Protein AF-A0A4U3AIT4-F1 (afdb_monomer_lite)

Organism: NCBI:txid1890302

Structure (mmCIF, N/CA/C/O backbone):
data_AF-A0A4U3AIT4-F1
#
_entry.id   AF-A0A4U3AIT4-F1
#
loop_
_atom_site.group_PDB
_atom_site.id
_atom_site.type_symbol
_atom_site.label_atom_id
_atom_site.label_alt_id
_atom_site.label_comp_id
_atom_site.label_asym_id
_atom_site.label_entity_id
_atom_site.label_seq_id
_atom_site.pdbx_PDB_ins_code
_atom_site.Cartn_x
_atom_site.Cartn_y
_atom_site.Cartn_z
_atom_site.occupancy
_atom_site.B_iso_or_equiv
_atom_site.auth_seq_id
_atom_site.auth_comp_id
_atom_site.auth_asym_id
_atom_site.auth_atom_id
_atom_site.pdbx_PDB_model_num
ATOM 1 N N . MET A 1 1 ? -47.685 -17.121 53.062 1.00 46.56 1 MET A N 1
ATOM 2 C CA . MET A 1 1 ? -47.951 -1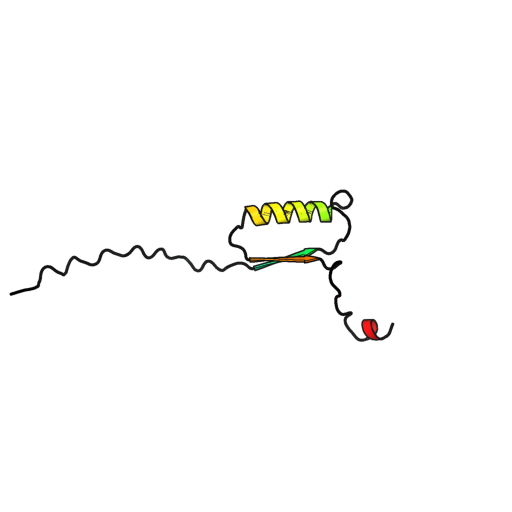7.684 51.720 1.00 46.56 1 MET A CA 1
ATOM 3 C C . MET A 1 1 ? -48.491 -16.542 50.876 1.00 46.56 1 MET A C 1
ATOM 5 O O . MET A 1 1 ? -49.548 -16.044 51.202 1.00 46.56 1 MET A O 1
ATOM 9 N N . GLY A 1 2 ? -47.793 -15.959 49.915 1.00 46.66 2 GLY A N 1
ATOM 10 C CA . GLY A 1 2 ? -46.725 -16.497 49.087 1.00 46.66 2 GLY A CA 1
ATOM 11 C C . GLY A 1 2 ? -47.130 -16.277 47.630 1.00 46.66 2 GLY A C 1
ATOM 12 O O . GLY A 1 2 ? -48.019 -16.963 47.153 1.00 46.66 2 GLY A O 1
ATOM 13 N N . LEU A 1 3 ? -46.449 -15.325 46.985 1.00 53.97 3 LEU A N 1
ATOM 14 C CA . LEU A 1 3 ? -46.217 -15.216 45.540 1.00 53.97 3 LEU A CA 1
ATOM 15 C C . LEU A 1 3 ? -47.422 -14.983 44.612 1.00 53.97 3 LEU A C 1
ATOM 17 O O . LEU A 1 3 ? -47.856 -15.906 43.945 1.00 53.97 3 LEU A O 1
ATOM 21 N N . PHE A 1 4 ? -47.812 -13.719 44.399 1.00 48.09 4 PHE A N 1
ATOM 22 C CA . PHE A 1 4 ? -48.280 -13.289 43.062 1.00 48.09 4 PHE A CA 1
ATOM 23 C C . PHE A 1 4 ? -47.788 -11.894 42.623 1.00 48.09 4 PHE A C 1
ATOM 25 O O . PHE A 1 4 ? -48.050 -11.474 41.500 1.00 48.09 4 PHE A O 1
ATOM 32 N N . SER A 1 5 ? -46.979 -11.192 43.426 1.00 48.72 5 SER A N 1
ATOM 33 C CA . SER A 1 5 ? -46.427 -9.868 43.081 1.00 48.72 5 SER A CA 1
ATOM 34 C C . SER A 1 5 ? -45.202 -9.897 42.146 1.00 48.72 5 SER A C 1
ATOM 36 O O . SER A 1 5 ? -44.454 -8.928 42.099 1.00 48.72 5 SER A O 1
ATOM 38 N N . SER A 1 6 ? -44.972 -10.982 41.396 1.00 52.31 6 SER A N 1
AT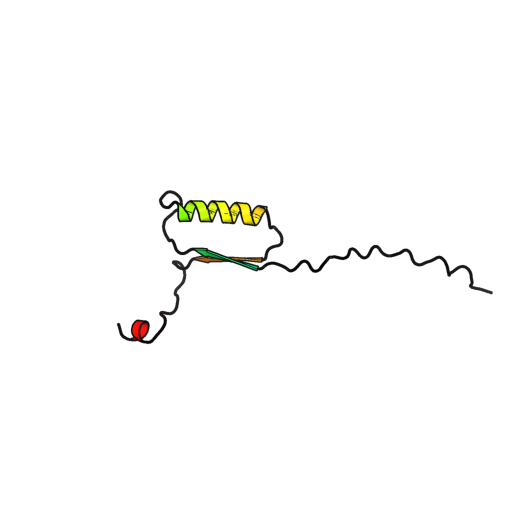OM 39 C CA . SER A 1 6 ? -43.788 -11.136 40.526 1.00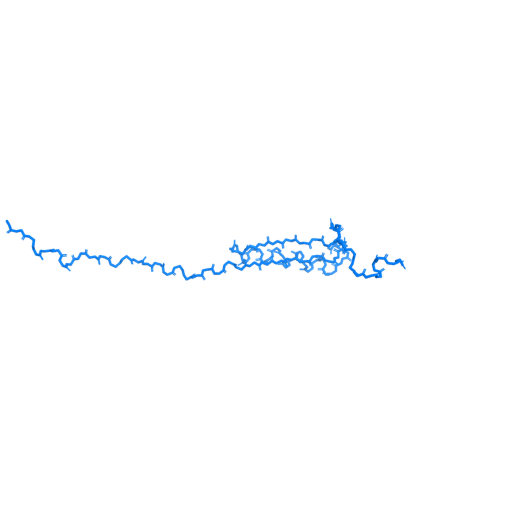 52.31 6 SER A CA 1
ATOM 40 C C . SER A 1 6 ? -44.070 -10.978 39.023 1.00 52.31 6 SER A C 1
ATOM 42 O O . SER A 1 6 ? -43.186 -11.242 38.212 1.00 52.31 6 SER A O 1
ATOM 44 N N . LEU A 1 7 ? -45.268 -10.557 38.612 1.00 50.09 7 LEU A N 1
ATOM 45 C CA . LEU A 1 7 ? -45.595 -10.460 37.179 1.00 50.09 7 LEU A CA 1
ATOM 46 C C . LEU A 1 7 ? -45.205 -9.123 36.521 1.00 50.09 7 LEU A C 1
ATOM 48 O O . LEU A 1 7 ? -45.234 -9.026 35.301 1.00 50.09 7 LEU A O 1
ATOM 52 N N . PHE A 1 8 ? -44.747 -8.134 37.296 1.00 59.09 8 PHE A N 1
ATOM 53 C CA . PHE A 1 8 ? -44.064 -6.940 36.780 1.00 59.09 8 PHE A CA 1
ATOM 54 C C . PHE A 1 8 ? -42.596 -6.988 37.193 1.00 59.09 8 PHE A C 1
ATOM 56 O O . PHE A 1 8 ? -42.214 -6.493 38.250 1.00 59.09 8 PHE A O 1
ATOM 63 N N . GLY A 1 9 ? -41.770 -7.656 36.390 1.00 51.22 9 GLY A N 1
ATOM 64 C CA . GLY A 1 9 ? -40.395 -7.914 36.800 1.00 51.22 9 GLY A CA 1
ATOM 65 C C . GLY A 1 9 ? -39.524 -8.605 35.770 1.00 51.22 9 GLY A C 1
ATOM 66 O O . GLY A 1 9 ? -38.747 -9.481 36.130 1.00 51.22 9 GLY A O 1
ATOM 67 N N . LYS A 1 10 ? -39.591 -8.202 34.501 1.00 42.56 10 LYS A N 1
ATOM 68 C CA . LYS A 1 10 ? -38.406 -8.303 33.651 1.00 42.56 10 LYS A CA 1
ATOM 69 C C . LYS A 1 10 ? -38.289 -7.029 32.836 1.00 42.56 10 LYS A C 1
ATOM 71 O O . LYS A 1 10 ? -38.953 -6.845 31.827 1.00 42.56 10 LYS A O 1
ATOM 76 N N . LYS A 1 11 ? -37.480 -6.124 33.388 1.00 48.06 11 LYS A N 1
ATOM 77 C CA . LYS A 1 11 ? -36.829 -5.017 32.694 1.00 48.06 11 LYS A CA 1
ATOM 78 C C . LYS A 1 11 ? -36.417 -5.542 31.324 1.00 48.06 11 LYS A C 1
ATOM 80 O O . LYS A 1 11 ? -35.645 -6.498 31.274 1.00 48.06 11 LYS A O 1
ATOM 85 N N . GLU A 1 12 ? -36.989 -4.983 30.263 1.00 49.50 12 GLU A N 1
ATOM 86 C CA . GLU A 1 12 ? -36.504 -5.203 28.908 1.00 49.50 12 GLU A CA 1
ATOM 87 C C . GLU A 1 12 ? -35.022 -4.841 28.928 1.00 49.50 12 GLU A C 1
ATOM 89 O O . GLU A 1 12 ? -34.614 -3.684 29.070 1.00 49.50 12 GLU A O 1
ATOM 94 N N . GLU A 1 13 ? -34.205 -5.886 28.962 1.00 43.16 13 GLU A N 1
ATOM 95 C CA . GLU A 1 13 ? -32.780 -5.784 28.784 1.00 43.16 13 GLU A CA 1
ATOM 96 C C . GLU A 1 13 ? -32.624 -5.199 27.390 1.00 43.16 13 GLU A C 1
ATOM 98 O O . GLU A 1 13 ? -33.075 -5.789 26.406 1.00 43.16 13 GLU A O 1
ATOM 103 N N . ASN A 1 14 ? -32.090 -3.977 27.341 1.00 48.09 14 ASN A N 1
ATOM 104 C CA . ASN A 1 14 ? -31.698 -3.313 26.113 1.00 48.09 14 ASN A CA 1
ATOM 105 C C . ASN A 1 14 ? -30.681 -4.228 25.440 1.00 48.09 14 ASN A C 1
ATOM 107 O O . ASN A 1 14 ? -29.474 -4.105 25.654 1.00 48.09 14 ASN A O 1
ATOM 111 N N . THR A 1 15 ? -31.184 -5.165 24.646 1.00 38.72 15 THR A N 1
ATOM 112 C CA . THR A 1 15 ? -30.380 -5.900 23.698 1.00 38.72 15 THR A CA 1
ATOM 113 C C . THR A 1 15 ? -30.030 -4.835 22.686 1.00 38.72 15 THR A C 1
ATOM 115 O O . THR A 1 15 ? -30.821 -4.504 21.804 1.00 38.72 15 THR A O 1
ATOM 118 N N . LYS A 1 16 ? -28.872 -4.200 22.891 1.00 44.97 16 LYS A N 1
ATOM 119 C CA . LYS A 1 16 ? -28.163 -3.559 21.801 1.00 44.97 16 LYS A CA 1
ATOM 120 C C . LYS A 1 16 ? -28.129 -4.636 20.734 1.00 44.97 16 LYS A C 1
ATOM 122 O O . LYS A 1 16 ? -27.459 -5.650 20.905 1.00 44.97 16 LYS A O 1
ATOM 127 N N . VAL A 1 17 ? -28.943 -4.461 19.700 1.00 49.47 17 VAL A N 1
ATOM 128 C CA . VAL A 1 17 ? -28.746 -5.173 18.454 1.00 49.47 17 VAL A CA 1
ATOM 129 C C . VAL A 1 17 ? -27.406 -4.635 17.985 1.00 49.47 17 VAL A C 1
ATOM 131 O O . VAL A 1 17 ? -27.320 -3.582 17.358 1.00 49.47 17 VAL A O 1
ATOM 134 N N . GLU A 1 18 ? -26.339 -5.289 18.429 1.00 53.81 18 GLU A N 1
ATOM 135 C CA . GLU A 1 18 ? -25.037 -5.218 17.804 1.00 53.81 18 GLU A CA 1
ATOM 136 C C . GLU A 1 18 ? -25.279 -5.885 16.455 1.00 53.81 18 GLU A C 1
ATOM 138 O O . GLU A 1 18 ? -25.152 -7.096 16.296 1.00 53.81 18 GLU A O 1
ATOM 143 N N . GLY A 1 19 ? -25.865 -5.097 15.544 1.00 50.03 19 GLY A N 1
ATOM 144 C CA . GLY A 1 19 ? -26.147 -5.518 14.189 1.00 50.03 19 GLY A CA 1
ATOM 145 C C . GLY A 1 19 ? -24.843 -6.061 13.665 1.00 50.03 19 GLY A C 1
ATOM 146 O O . GLY A 1 19 ? -23.842 -5.359 13.797 1.00 50.03 19 GLY A O 1
ATOM 147 N N . ASP A 1 20 ? -24.884 -7.312 13.206 1.00 54.00 20 ASP A N 1
ATOM 148 C CA . ASP A 1 20 ? -23.770 -8.067 12.651 1.00 54.00 20 ASP A CA 1
ATOM 149 C C . ASP A 1 20 ? -22.800 -7.107 11.969 1.00 54.00 20 ASP A C 1
ATOM 151 O O . ASP A 1 20 ? -23.030 -6.616 10.860 1.00 54.00 20 ASP A O 1
ATOM 155 N N . LYS A 1 21 ? -21.778 -6.704 12.726 1.00 59.84 21 LYS A N 1
ATOM 156 C CA . LYS A 1 21 ? -20.778 -5.759 12.273 1.00 59.84 21 LYS A CA 1
ATOM 157 C C . LYS A 1 21 ? -19.899 -6.624 11.408 1.00 59.84 21 LYS A C 1
ATOM 159 O O . LYS A 1 21 ? -18.915 -7.168 11.897 1.00 59.84 21 LYS A O 1
ATOM 164 N N . THR A 1 22 ? -20.316 -6.841 10.164 1.00 61.03 22 THR A N 1
ATOM 165 C CA . THR A 1 22 ? -19.545 -7.636 9.219 1.00 61.03 22 THR A CA 1
ATOM 166 C C . THR A 1 22 ? -18.179 -6.976 9.145 1.00 61.03 22 THR A C 1
ATOM 168 O O . THR A 1 22 ? -18.049 -5.862 8.634 1.00 61.03 22 THR A O 1
ATOM 171 N N . MET A 1 23 ? -17.182 -7.604 9.765 1.00 79.31 23 MET A N 1
ATOM 172 C CA . MET A 1 23 ? -15.819 -7.103 9.784 1.00 79.31 23 MET A CA 1
ATOM 173 C C . MET A 1 23 ? -15.328 -7.143 8.343 1.00 79.31 23 MET A C 1
ATOM 175 O O . MET A 1 23 ? -15.008 -8.208 7.812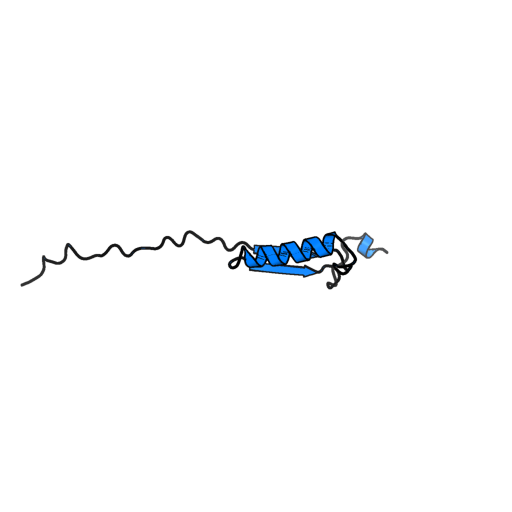 1.00 79.31 23 MET A O 1
ATOM 179 N N . SER A 1 24 ? -15.341 -5.989 7.682 1.00 87.38 24 SER A N 1
ATOM 180 C CA . SER A 1 24 ? -14.806 -5.865 6.335 1.00 87.38 24 SER A CA 1
ATOM 181 C C . SER A 1 24 ? -13.318 -6.198 6.373 1.00 87.38 24 SER A C 1
ATOM 183 O O . SER A 1 24 ? -12.595 -5.746 7.266 1.00 87.38 24 SER A O 1
ATOM 185 N N . LYS A 1 25 ? -12.864 -6.990 5.401 1.00 95.19 25 LYS A N 1
ATOM 186 C CA . LYS A 1 25 ? -11.444 -7.256 5.175 1.00 95.19 25 LYS A CA 1
ATOM 187 C C . LYS A 1 25 ? -10.994 -6.519 3.927 1.00 95.19 25 LYS A C 1
ATOM 189 O O . LYS A 1 25 ? -11.618 -6.667 2.877 1.00 95.19 25 LYS A O 1
ATOM 194 N N . VAL A 1 26 ? -9.924 -5.741 4.036 1.00 96.56 26 VAL A N 1
ATOM 195 C CA . VAL A 1 26 ? -9.370 -4.968 2.920 1.00 96.56 26 VAL A CA 1
ATOM 196 C C . VAL A 1 26 ? -7.916 -5.346 2.698 1.00 96.56 26 VAL A C 1
ATOM 198 O O . VAL A 1 26 ? -7.097 -5.294 3.614 1.00 96.56 26 VAL A O 1
ATOM 201 N N . LEU A 1 27 ? -7.610 -5.709 1.454 1.00 97.38 27 LEU A N 1
ATOM 202 C CA . LEU A 1 27 ? -6.258 -5.967 0.982 1.00 97.38 27 LEU A CA 1
ATOM 203 C C . LEU A 1 27 ? -5.793 -4.780 0.138 1.00 97.38 27 LEU A C 1
ATOM 205 O O . LEU A 1 27 ? -6.291 -4.565 -0.968 1.00 97.38 27 LEU A O 1
ATOM 209 N N . PHE A 1 28 ? -4.828 -4.024 0.645 1.00 97.38 28 PHE A N 1
ATOM 210 C CA . PHE A 1 28 ? -4.147 -2.999 -0.134 1.00 97.38 28 PHE A CA 1
ATOM 211 C C . PHE A 1 28 ? -2.979 -3.630 -0.882 1.00 97.38 28 PHE A C 1
ATOM 213 O O . PHE A 1 28 ? -2.064 -4.166 -0.265 1.00 97.38 28 PHE A O 1
ATOM 220 N N . VAL A 1 29 ? -3.010 -3.574 -2.213 1.00 96.38 29 VAL A N 1
ATOM 221 C CA . VAL A 1 29 ? -1.961 -4.145 -3.064 1.00 96.38 29 VAL A CA 1
ATOM 222 C C . VAL A 1 29 ? -1.120 -3.019 -3.649 1.00 96.38 29 VAL A C 1
ATOM 224 O O . VAL A 1 29 ? -1.616 -2.204 -4.429 1.00 96.38 29 VAL A O 1
ATOM 227 N N . LYS A 1 30 ? 0.163 -2.987 -3.290 1.00 95.44 30 LYS A N 1
ATOM 228 C CA . LYS A 1 30 ? 1.147 -2.047 -3.818 1.00 95.44 30 LYS A CA 1
ATOM 229 C C . LYS A 1 30 ? 1.959 -2.730 -4.916 1.00 95.44 30 LYS A C 1
ATOM 231 O O . LYS A 1 30 ? 2.664 -3.704 -4.682 1.00 95.44 30 LYS A O 1
ATOM 236 N N . ALA A 1 31 ? 1.844 -2.190 -6.124 1.00 95.31 31 ALA A N 1
ATOM 237 C CA . ALA A 1 31 ? 2.507 -2.679 -7.333 1.00 95.31 31 ALA A CA 1
ATOM 238 C C . ALA A 1 31 ? 3.383 -1.585 -7.973 1.00 95.31 31 ALA A C 1
ATOM 240 O O . ALA A 1 31 ? 3.458 -1.468 -9.195 1.00 95.31 31 ALA A O 1
ATOM 241 N N . ASN A 1 32 ? 4.013 -0.752 -7.144 1.00 95.25 32 ASN A N 1
ATOM 242 C CA . ASN A 1 32 ? 4.958 0.279 -7.564 1.00 95.25 32 ASN A CA 1
ATOM 243 C C . ASN A 1 32 ? 6.028 0.440 -6.478 1.00 95.25 32 ASN A C 1
ATOM 245 O O . ASN A 1 32 ? 5.688 0.726 -5.331 1.00 95.25 32 ASN A O 1
ATOM 249 N N . ASP A 1 33 ? 7.294 0.262 -6.834 1.00 94.75 33 ASP A N 1
ATOM 250 C CA . ASP A 1 33 ? 8.451 0.352 -5.937 1.00 94.75 33 ASP A CA 1
ATOM 251 C C . ASP A 1 33 ? 8.995 1.777 -5.774 1.00 94.75 33 ASP A C 1
ATOM 253 O O . ASP A 1 33 ? 9.827 2.036 -4.902 1.00 94.75 33 ASP A O 1
ATOM 257 N N . ARG A 1 34 ? 8.518 2.729 -6.581 1.00 96.31 34 ARG A N 1
ATOM 258 C CA . ARG A 1 34 ? 8.980 4.115 -6.521 1.00 96.31 34 ARG A CA 1
ATOM 259 C C . ARG A 1 34 ? 8.456 4.823 -5.270 1.00 96.31 34 ARG A C 1
ATOM 261 O O . ARG A 1 34 ? 7.265 4.694 -4.956 1.00 96.31 34 ARG A O 1
ATOM 268 N N . PRO A 1 35 ? 9.295 5.641 -4.611 1.00 94.56 35 PRO A N 1
ATOM 269 C CA . PRO A 1 35 ? 8.875 6.427 -3.457 1.00 94.56 35 PRO A CA 1
ATOM 270 C C . PRO A 1 35 ? 7.816 7.470 -3.850 1.00 94.56 35 PRO A C 1
ATOM 272 O O . PRO A 1 35 ? 7.745 7.902 -5.008 1.00 94.56 35 PRO A O 1
ATOM 275 N N . ALA A 1 36 ? 6.981 7.884 -2.895 1.00 95.06 36 ALA A N 1
ATOM 276 C CA . ALA A 1 36 ? 5.865 8.804 -3.130 1.00 95.06 36 ALA A CA 1
ATOM 277 C C . ALA A 1 36 ? 6.285 10.168 -3.694 1.00 95.06 36 ALA A C 1
ATOM 279 O O . ALA A 1 36 ? 5.532 10.782 -4.455 1.00 95.06 36 ALA A O 1
ATOM 280 N N . GLU A 1 37 ? 7.500 10.631 -3.406 1.00 96.62 37 GLU A N 1
ATOM 281 C CA . GLU A 1 37 ? 8.053 11.868 -3.968 1.00 96.62 37 GLU A CA 1
ATOM 282 C C . GLU A 1 37 ? 8.297 11.764 -5.481 1.00 96.62 37 GLU A C 1
ATOM 284 O O . GLU A 1 37 ? 8.362 12.782 -6.170 1.00 96.62 37 GLU A O 1
ATOM 289 N N . GLN A 1 38 ? 8.426 10.543 -6.004 1.00 97.06 38 GLN A N 1
ATOM 290 C CA . GLN A 1 38 ? 8.798 10.259 -7.392 1.00 97.06 38 GLN A CA 1
ATOM 291 C C . GLN A 1 38 ? 7.662 9.632 -8.214 1.00 97.06 38 GLN A C 1
ATOM 293 O O . GLN A 1 38 ? 7.797 9.481 -9.432 1.00 97.06 38 GLN A O 1
ATOM 298 N N . ALA A 1 39 ? 6.543 9.258 -7.588 1.00 97.00 39 ALA A N 1
ATOM 299 C CA . ALA A 1 39 ? 5.414 8.636 -8.271 1.00 97.00 39 ALA A CA 1
ATOM 300 C C . ALA A 1 39 ? 4.062 9.098 -7.715 1.00 97.00 39 ALA A C 1
ATOM 302 O O . ALA A 1 39 ? 3.751 8.942 -6.536 1.00 97.00 39 ALA A O 1
ATOM 303 N N . ILE A 1 40 ? 3.207 9.588 -8.617 1.00 96.75 40 ILE A N 1
ATOM 304 C CA . ILE A 1 40 ? 1.858 10.066 -8.285 1.00 96.75 40 ILE A CA 1
ATOM 305 C C . ILE A 1 40 ? 1.007 8.927 -7.701 1.00 96.75 40 ILE A C 1
ATOM 307 O O . ILE A 1 40 ? 0.297 9.143 -6.725 1.00 96.75 40 ILE A O 1
ATOM 311 N N . SER A 1 41 ? 1.097 7.708 -8.247 1.00 96.88 41 SER A N 1
ATOM 312 C CA . SER A 1 41 ? 0.338 6.555 -7.741 1.00 96.88 41 SER A CA 1
ATOM 313 C C . SER A 1 41 ? 0.758 6.139 -6.332 1.00 96.88 41 SER A C 1
ATOM 315 O O . SER A 1 41 ? -0.121 5.911 -5.507 1.00 96.88 41 SER A O 1
ATOM 317 N N . SER A 1 42 ? 2.060 6.115 -6.025 1.00 96.00 42 SER A N 1
ATOM 318 C CA . SER A 1 42 ? 2.565 5.836 -4.672 1.00 96.00 42 SER A CA 1
ATOM 319 C C . SER A 1 42 ? 2.089 6.897 -3.674 1.00 96.00 42 SER A C 1
ATOM 321 O O . SER A 1 42 ? 1.566 6.560 -2.616 1.00 96.00 42 SER A O 1
ATOM 323 N N . LYS A 1 43 ? 2.137 8.181 -4.053 1.00 97.56 43 LYS A N 1
ATOM 324 C CA . LYS A 1 43 ? 1.619 9.277 -3.217 1.00 97.56 43 LYS A CA 1
ATOM 325 C C . LYS A 1 43 ? 0.113 9.174 -2.956 1.00 97.56 43 LYS A C 1
ATOM 327 O O . LYS A 1 43 ? -0.340 9.397 -1.831 1.00 97.56 43 LYS A O 1
ATOM 332 N N . MET A 1 44 ? -0.674 8.851 -3.986 1.00 97.38 44 MET A N 1
ATOM 333 C CA . MET A 1 44 ? -2.119 8.637 -3.845 1.00 97.38 44 MET A CA 1
ATOM 334 C C . MET A 1 44 ? -2.420 7.422 -2.964 1.00 97.38 44 MET A C 1
ATOM 336 O O . MET A 1 44 ? -3.295 7.515 -2.107 1.00 97.38 44 MET A O 1
ATOM 340 N N . TYR A 1 45 ? -1.679 6.324 -3.139 1.00 96.75 45 TYR A N 1
ATOM 341 C CA . TYR A 1 45 ? -1.790 5.123 -2.310 1.00 96.75 45 TYR A CA 1
ATOM 342 C C . TYR A 1 45 ? -1.569 5.453 -0.833 1.00 96.75 45 TYR A C 1
ATOM 344 O O . TYR A 1 45 ? -2.447 5.183 -0.019 1.00 96.75 45 TYR A O 1
ATOM 352 N N . GLU A 1 46 ? -0.454 6.098 -0.488 1.00 95.94 46 GLU A N 1
ATOM 353 C CA . GLU A 1 46 ? -0.127 6.426 0.906 1.00 95.94 46 GLU A CA 1
ATOM 354 C C . GLU A 1 46 ? -1.179 7.341 1.547 1.00 95.94 46 GLU A C 1
ATOM 356 O O . GLU A 1 46 ? -1.650 7.078 2.656 1.00 95.94 46 GLU A O 1
ATOM 361 N N . THR A 1 47 ? -1.617 8.371 0.813 1.00 97.50 47 THR A N 1
ATOM 362 C CA . THR A 1 47 ? -2.671 9.289 1.277 1.00 97.50 47 THR A CA 1
ATOM 363 C C . THR A 1 47 ? -3.988 8.542 1.510 1.00 97.50 47 THR A C 1
ATOM 365 O O . THR A 1 47 ? -4.660 8.741 2.525 1.00 97.50 47 THR A O 1
ATOM 368 N N . PHE A 1 48 ? -4.366 7.658 0.586 1.00 97.62 48 PHE A N 1
ATOM 369 C CA . PHE A 1 48 ? -5.601 6.890 0.686 1.00 97.62 48 PHE A CA 1
ATOM 370 C C . PHE A 1 48 ? -5.554 5.874 1.828 1.00 97.62 48 PHE A C 1
ATOM 372 O O . PHE A 1 48 ? -6.488 5.815 2.617 1.00 97.62 48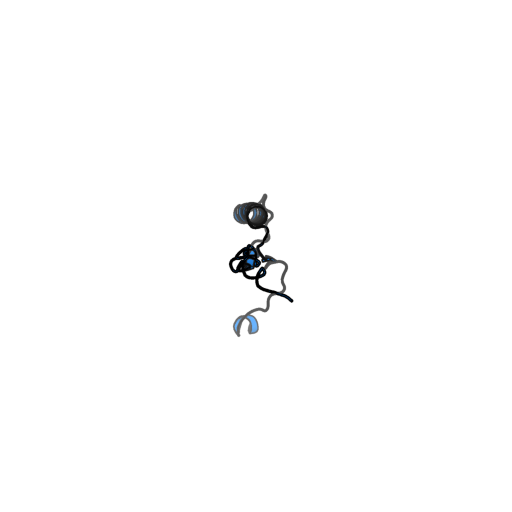 PHE A O 1
ATOM 379 N N . VAL A 1 49 ? -4.470 5.111 1.966 1.00 96.25 49 VAL A N 1
ATOM 380 C CA . VAL A 1 49 ? -4.327 4.114 3.035 1.00 96.25 49 VAL A CA 1
ATOM 381 C C . VAL A 1 49 ? -4.368 4.776 4.412 1.00 96.25 49 VAL A C 1
ATOM 383 O O . VAL A 1 49 ? -5.052 4.263 5.300 1.00 96.25 49 VAL A O 1
ATOM 386 N N . SER A 1 50 ? -3.700 5.924 4.592 1.00 96.81 50 SER A N 1
ATOM 387 C CA . SER A 1 50 ? -3.754 6.675 5.856 1.00 96.81 50 SER A CA 1
ATOM 388 C C . SER A 1 50 ? -5.183 7.112 6.177 1.00 96.81 50 SER A C 1
ATOM 390 O O . SER A 1 50 ? -5.733 6.748 7.216 1.00 96.81 50 SER A O 1
ATOM 392 N N . THR A 1 51 ? -5.825 7.818 5.243 1.00 98.19 51 THR A N 1
ATOM 393 C CA . THR A 1 51 ? -7.182 8.352 5.451 1.00 98.19 51 THR A CA 1
ATOM 394 C C . THR A 1 51 ? -8.231 7.245 5.593 1.00 98.19 51 THR A C 1
ATOM 396 O O . THR A 1 51 ? -9.170 7.373 6.379 1.00 98.19 51 THR A O 1
ATOM 399 N N . TYR A 1 52 ? -8.060 6.116 4.900 1.00 97.06 52 TYR A N 1
ATOM 400 C CA . TYR A 1 52 ? -8.940 4.958 5.018 1.00 97.06 52 TYR A CA 1
ATOM 401 C C . TYR A 1 52 ? -8.846 4.307 6.400 1.00 97.06 52 TYR A C 1
ATOM 403 O O . TYR A 1 52 ? -9.882 3.999 6.989 1.00 97.06 52 TYR A O 1
ATOM 411 N N . LYS A 1 53 ? -7.632 4.106 6.931 1.00 94.94 53 LYS A N 1
ATOM 412 C CA . LYS A 1 53 ? -7.418 3.538 8.274 1.00 94.94 53 LYS A CA 1
ATOM 413 C C . LYS A 1 53 ? -8.049 4.407 9.359 1.00 94.94 53 LYS A C 1
ATOM 415 O O . LYS A 1 53 ? -8.704 3.879 10.253 1.00 94.94 53 LYS A O 1
ATOM 420 N N . GLU A 1 54 ? -7.896 5.725 9.244 1.00 96.44 54 GLU A N 1
ATOM 421 C CA . GLU A 1 54 ? -8.511 6.698 10.154 1.00 96.44 54 GLU A CA 1
ATOM 422 C C . GLU A 1 54 ? -10.045 6.636 10.110 1.00 96.44 54 GLU A C 1
ATOM 424 O O . GLU A 1 54 ? -10.700 6.618 11.152 1.00 96.44 54 GLU A O 1
ATOM 429 N N . ALA A 1 55 ? -10.626 6.551 8.910 1.00 96.44 55 ALA A N 1
ATOM 430 C CA . ALA A 1 55 ? -12.074 6.509 8.727 1.00 96.44 55 ALA A CA 1
ATOM 431 C C . ALA A 1 55 ? -12.708 5.146 9.073 1.00 96.44 55 ALA A C 1
ATOM 433 O O . ALA A 1 55 ? -13.900 5.086 9.376 1.00 96.44 55 ALA A O 1
ATOM 434 N N . ASN A 1 56 ? -11.937 4.052 9.037 1.00 94.88 56 ASN A N 1
ATOM 435 C CA . ASN A 1 56 ? -12.447 2.684 9.167 1.00 94.88 56 ASN A CA 1
ATOM 436 C C . ASN A 1 56 ? -11.718 1.878 10.265 1.00 94.88 56 ASN A C 1
ATOM 438 O O . ASN A 1 56 ? -11.172 0.808 9.978 1.00 94.88 56 ASN A O 1
ATOM 442 N N . PRO A 1 57 ? -11.763 2.309 11.543 1.00 91.25 57 PRO A N 1
ATOM 443 C CA . PRO A 1 57 ? -10.959 1.732 12.633 1.00 91.25 57 PRO A CA 1
ATOM 444 C C . PRO A 1 57 ? -11.294 0.274 12.982 1.00 91.25 57 PRO A C 1
ATOM 446 O O . PRO A 1 57 ? -10.560 -0.373 13.718 1.00 91.25 57 PRO A O 1
ATOM 449 N N . ASN A 1 58 ? -12.419 -0.244 12.484 1.00 91.12 58 ASN A N 1
ATOM 450 C CA . ASN A 1 58 ? -12.881 -1.609 12.739 1.00 91.12 58 ASN A CA 1
ATOM 451 C C . ASN A 1 58 ? -12.704 -2.533 11.522 1.00 91.12 58 ASN A C 1
ATOM 453 O O . ASN A 1 58 ? -13.325 -3.586 11.474 1.00 91.12 58 ASN A O 1
ATOM 457 N N . THR A 1 59 ? -11.932 -2.128 10.514 1.00 93.25 59 THR A N 1
ATOM 458 C CA . THR A 1 59 ? -11.661 -2.957 9.329 1.00 93.25 59 THR A CA 1
ATOM 459 C C . THR A 1 59 ? -10.402 -3.780 9.556 1.00 93.25 59 THR A C 1
ATOM 461 O O . THR A 1 59 ? -9.397 -3.260 10.040 1.00 93.25 59 THR A O 1
ATOM 464 N N . GLU A 1 60 ? -10.429 -5.054 9.176 1.00 94.62 60 GLU A N 1
ATOM 465 C CA . GLU A 1 60 ? -9.217 -5.869 9.123 1.00 94.62 60 GLU A CA 1
ATOM 466 C C . GLU A 1 60 ? -8.446 -5.512 7.849 1.00 94.62 60 GLU A C 1
ATOM 468 O O . GLU A 1 60 ? -8.931 -5.714 6.735 1.00 94.62 60 GLU A O 1
ATOM 473 N N . ILE A 1 61 ? -7.254 -4.942 8.007 1.00 94.81 61 ILE A N 1
ATOM 474 C CA . ILE A 1 61 ? -6.453 -4.429 6.895 1.00 94.81 61 ILE A CA 1
ATOM 475 C C . ILE A 1 61 ? -5.186 -5.265 6.747 1.00 94.81 61 ILE A C 1
ATOM 477 O O . ILE A 1 61 ? -4.470 -5.495 7.718 1.00 94.81 61 ILE A O 1
ATOM 481 N N . THR A 1 62 ? -4.890 -5.672 5.515 1.00 96.12 62 THR A N 1
ATOM 482 C CA . THR A 1 62 ? -3.609 -6.274 5.123 1.00 96.12 62 THR A CA 1
ATOM 483 C C . THR A 1 62 ? -2.999 -5.458 3.990 1.00 96.12 62 THR A C 1
ATOM 485 O O . THR A 1 62 ? -3.693 -5.111 3.037 1.00 96.12 62 THR A O 1
ATOM 488 N N . GLU A 1 63 ? -1.705 -5.157 4.078 1.00 95.56 63 GLU A N 1
ATOM 489 C CA . GLU A 1 63 ? -0.950 -4.537 2.985 1.00 95.56 63 GLU A CA 1
ATOM 490 C C . GLU A 1 63 ? -0.035 -5.570 2.328 1.00 95.56 63 GLU A C 1
ATOM 492 O O . GLU A 1 63 ? 0.640 -6.340 3.012 1.00 95.56 63 GLU A O 1
ATOM 497 N N . LEU A 1 64 ? -0.023 -5.581 0.999 1.00 95.75 64 LEU A N 1
ATOM 498 C CA . LEU A 1 64 ? 0.727 -6.507 0.165 1.00 95.75 64 LEU A CA 1
ATOM 499 C C . LEU A 1 64 ? 1.600 -5.709 -0.805 1.00 95.75 64 LEU A C 1
ATOM 501 O O . LEU A 1 64 ? 1.100 -5.181 -1.798 1.00 95.75 64 LEU A O 1
ATOM 505 N N . ASP A 1 65 ? 2.899 -5.621 -0.525 1.00 95.38 65 ASP A N 1
ATOM 506 C CA . ASP A 1 65 ? 3.873 -5.019 -1.439 1.00 95.38 65 ASP A CA 1
ATOM 507 C C . ASP A 1 65 ? 4.421 -6.089 -2.389 1.00 95.38 65 ASP A C 1
ATOM 509 O O . ASP A 1 65 ? 5.218 -6.933 -1.986 1.00 95.38 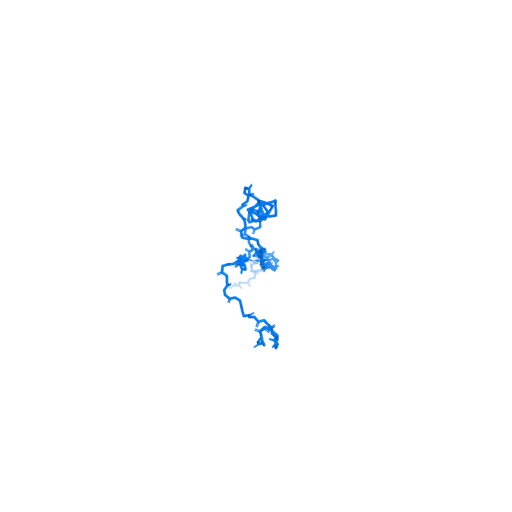65 ASP A O 1
ATOM 513 N N . LEU A 1 66 ? 3.991 -6.066 -3.653 1.00 94.69 66 LEU A N 1
ATOM 514 C CA . LEU A 1 66 ? 4.377 -7.076 -4.643 1.00 94.69 66 LEU A CA 1
ATOM 515 C C . LEU A 1 66 ? 5.876 -7.056 -4.970 1.00 94.69 66 LEU A C 1
ATOM 517 O O . LEU A 1 66 ? 6.390 -8.065 -5.439 1.00 94.69 66 LEU A O 1
ATOM 521 N N . PHE A 1 67 ? 6.576 -5.945 -4.724 1.00 93.44 67 PHE A N 1
ATOM 522 C CA . PHE A 1 67 ? 8.018 -5.829 -4.970 1.00 93.44 67 PHE A CA 1
ATOM 523 C C . PHE A 1 67 ? 8.861 -6.326 -3.791 1.00 93.44 67 PHE A C 1
ATOM 525 O O . PHE A 1 67 ? 10.046 -6.602 -3.958 1.00 93.44 67 PHE A O 1
ATOM 532 N N . ALA A 1 68 ? 8.257 -6.464 -2.608 1.00 93.38 68 ALA A N 1
ATOM 533 C CA . ALA A 1 68 ? 8.892 -7.075 -1.442 1.00 93.38 68 ALA A CA 1
ATOM 534 C C . ALA A 1 68 ? 8.678 -8.598 -1.375 1.00 93.38 68 ALA A C 1
ATOM 536 O O . ALA A 1 68 ? 9.217 -9.257 -0.485 1.00 93.38 68 ALA A O 1
ATOM 537 N N . LEU A 1 69 ? 7.863 -9.153 -2.275 1.00 90.19 69 LEU A N 1
ATOM 538 C CA . LEU A 1 69 ? 7.474 -10.556 -2.268 1.00 90.19 69 LEU A CA 1
ATOM 539 C C . LEU A 1 69 ? 8.204 -11.336 -3.351 1.00 90.19 69 LEU A C 1
ATOM 541 O O . LEU A 1 69 ? 8.298 -10.908 -4.498 1.00 90.19 69 LEU A O 1
ATOM 545 N N . ASP A 1 70 ? 8.631 -12.538 -2.986 1.00 88.25 70 ASP A N 1
ATOM 546 C CA . ASP A 1 70 ? 9.057 -13.550 -3.941 1.00 88.25 70 ASP A CA 1
ATOM 547 C C . ASP A 1 70 ? 7.816 -14.310 -4.431 1.00 88.25 70 ASP A C 1
ATOM 549 O O . ASP A 1 70 ? 7.337 -15.252 -3.793 1.00 88.25 70 ASP A O 1
ATOM 553 N N . LEU A 1 71 ? 7.203 -13.805 -5.504 1.00 85.38 71 LEU A N 1
ATOM 554 C CA . LEU A 1 71 ? 5.980 -14.379 -6.059 1.00 85.38 71 LEU A CA 1
ATOM 555 C C . LEU A 1 71 ? 6.313 -15.489 -7.058 1.00 85.38 71 LEU A C 1
ATOM 557 O O . LEU A 1 71 ? 7.145 -15.285 -7.945 1.00 85.38 71 LEU A O 1
ATOM 561 N N . PRO A 1 72 ? 5.621 -16.641 -6.983 1.00 81.19 72 PRO A N 1
ATOM 562 C CA . PRO A 1 72 ? 5.838 -17.712 -7.936 1.00 81.19 72 PRO A CA 1
ATOM 563 C C . PRO A 1 72 ? 5.500 -17.232 -9.347 1.00 81.19 72 PRO A C 1
ATOM 565 O O . PRO A 1 72 ? 4.473 -16.599 -9.597 1.00 81.19 72 PRO A O 1
ATOM 568 N N . TYR A 1 73 ? 6.384 -17.563 -10.278 1.00 81.50 73 TYR A N 1
ATOM 569 C CA . TYR A 1 73 ? 6.222 -17.247 -11.686 1.00 81.50 73 TYR A CA 1
ATOM 570 C C . TYR A 1 73 ? 5.200 -18.230 -12.291 1.00 81.50 73 TYR A C 1
ATOM 572 O O . TYR A 1 73 ? 5.306 -19.443 -12.107 1.00 81.50 73 TYR A O 1
ATOM 580 N N . TYR A 1 74 ? 4.149 -17.727 -12.946 1.00 82.31 74 TYR A N 1
ATOM 581 C CA . TYR A 1 74 ? 2.988 -18.557 -13.294 1.00 82.31 74 TYR A CA 1
ATOM 582 C C . TYR A 1 74 ? 3.047 -19.138 -14.716 1.00 82.31 74 TYR A C 1
ATOM 584 O O . TYR A 1 74 ? 3.254 -18.422 -15.694 1.00 82.31 74 TYR A O 1
ATOM 592 N N . GLY A 1 75 ? 2.745 -20.436 -14.844 1.00 70.25 75 GLY A N 1
ATOM 593 C CA . GLY A 1 75 ? 2.515 -21.119 -16.125 1.00 70.25 75 GLY A CA 1
ATOM 594 C C . GLY A 1 75 ? 3.767 -21.707 -16.789 1.00 70.25 75 GLY A C 1
ATOM 595 O O . GLY A 1 75 ? 4.883 -21.555 -16.317 1.00 70.25 75 GLY A O 1
ATOM 596 N N . ASN A 1 76 ? 3.590 -22.399 -17.919 1.00 74.69 76 ASN A N 1
ATOM 597 C CA . ASN A 1 76 ? 4.661 -23.176 -18.565 1.00 74.69 76 ASN A CA 1
ATOM 598 C C . ASN A 1 76 ? 5.782 -22.320 -19.201 1.00 74.69 76 ASN A C 1
ATOM 600 O O . ASN A 1 76 ? 6.843 -22.836 -19.514 1.00 74.69 76 ASN A O 1
ATOM 604 N N . ILE A 1 77 ? 5.542 -21.021 -19.390 1.00 61.50 77 ILE A N 1
ATOM 605 C CA . ILE A 1 77 ? 6.468 -20.058 -20.015 1.00 61.50 77 ILE A CA 1
ATOM 606 C C . ILE A 1 77 ? 7.221 -19.238 -18.972 1.00 61.50 77 ILE A C 1
ATOM 608 O O . ILE A 1 77 ? 8.396 -18.947 -19.151 1.00 61.50 77 ILE A O 1
ATOM 612 N N . ALA A 1 78 ? 6.603 -19.007 -17.814 1.00 58.84 78 ALA A N 1
ATOM 613 C CA . ALA A 1 78 ? 7.380 -18.763 -16.613 1.00 58.84 78 ALA A CA 1
ATOM 614 C C . ALA A 1 78 ? 8.414 -19.880 -16.351 1.00 58.84 78 ALA A C 1
ATOM 616 O O . ALA A 1 78 ? 9.473 -19.643 -15.779 1.00 58.84 78 ALA A O 1
ATOM 617 N N . ILE A 1 79 ? 8.079 -21.092 -16.802 1.00 56.00 79 ILE A N 1
ATOM 618 C CA . ILE A 1 79 ? 8.836 -22.337 -16.659 1.00 56.00 79 ILE A CA 1
ATOM 619 C C . ILE A 1 79 ? 9.805 -22.610 -17.830 1.00 56.00 79 ILE A C 1
ATOM 621 O O . ILE A 1 79 ? 10.761 -23.355 -17.630 1.00 56.00 79 ILE A O 1
ATOM 625 N N . SER A 1 80 ? 9.612 -22.051 -19.032 1.00 73.56 80 SER A N 1
ATOM 626 C CA . SER A 1 80 ? 10.430 -22.414 -20.206 1.00 73.56 80 SER A CA 1
ATOM 627 C C . SER A 1 80 ? 11.585 -21.461 -20.530 1.00 73.56 80 SER A C 1
ATOM 629 O O . SER A 1 80 ? 12.472 -21.879 -21.272 1.00 73.56 80 SER A O 1
ATOM 631 N N . GLY A 1 81 ? 11.602 -20.243 -19.969 1.00 59.25 81 GLY A N 1
ATOM 632 C CA . GLY A 1 81 ? 12.612 -19.211 -20.262 1.00 59.25 81 GLY A CA 1
ATOM 633 C C . GLY A 1 81 ? 12.298 -18.384 -21.502 1.00 59.25 81 GLY A C 1
ATOM 634 O O . GLY A 1 81 ? 12.029 -18.987 -22.565 1.00 59.25 81 GLY A O 1
#

pLDDT: mean 79.54, std 20.39, range [38.72, 98.19]

Radius of gyration: 26.5 Å; chains: 1; bounding box: 61×35×72 Å

Foldseek 3Di:
DDDDPPPPDDDPDPPPCPPPPPQAEDEAEADDPDDVVGDVVNVVSVVCVVVVCVVCVRHHYDYHYPVVDPDDQDDCVSVPD

Sequence (81 aa):
MGLFSSLFGKKEENTKVEGDKTMSKVLFVKANDRPAEQAISSKMYETFVSTYKEANPNTEITELDLFALDLPYYGNIAISG

Secondary structure (DSSP, 8-state):
----TTSS----------------EEEEEE---S-TTT-HHHHHHHHHHHHHHHH-TTSEEEEEETTSS-PPPPHHHHTT-

InterPro domains:
  IPR029039 Flavoprotein-like superfamily [G3DSA:3.40.50.360] (23-81)
  IPR029039 Flavoprotein-like superfamily [SSF52218] (23-78)